Protein AF-A0A8T3KQ78-F1 (afdb_monomer)

Secondary structure (DSSP, 8-state):
---PPP---PPPHHHHHHHHHHHHHTT--EEEEEES-TTT-THHHHHHTTHHHHHHTT-EEEEEE-SS-HHHHHHHHHHHHHHHHTT--HHHHHHHHHHHHHH-------S-SHHHHHTT-TTT--

Sequence (126 aa):
MPREIPKTSLPSAGKILELLAKLKEEGFMDIISIHISSGLSGTYSMVKNLEENARKIGLNLHVIDSKSLSIGLGFLVMKAAQLIENNTPLPEILSSLNRLKEEIKVFFVLKSLEYLRKGGRIGLVE

Nearest PDB structures (foldseek):
  2g7z-assembly3_A  TM=8.759E-01  e=4.355E-05  Streptococcus pyogenes M1 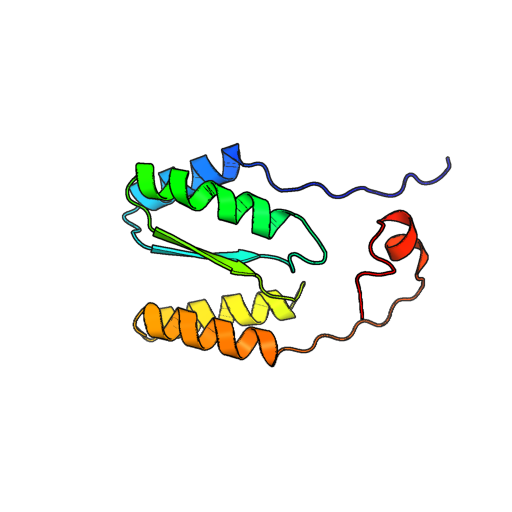GAS
  3ua3-assembly1_B  TM=6.813E-01  e=1.526E+00  Caenorhabditis elegans
  3ua4-assembly1_B  TM=6.975E-01  e=4.292E+00  Caenorhabditis elegans
  4fr2-assembly1_A-2  TM=5.318E-01  e=2.068E+00  Oenococcus oeni ATCC BAA-1163
  6om8-assembly2_J-3  TM=5.083E-01  e=2.804E+00  Caenorhabditis elegans

pLDDT: mean 94.93, std 7.82, range [46.75, 98.75]

Structure (mmCIF, N/CA/C/O backbone):
data_AF-A0A8T3KQ78-F1
#
_entry.id   AF-A0A8T3KQ78-F1
#
loop_
_atom_site.group_PDB
_atom_site.id
_atom_site.type_symbol
_atom_site.label_atom_id
_atom_site.label_alt_id
_atom_site.label_comp_id
_atom_site.label_asym_id
_atom_site.label_entity_id
_atom_site.label_seq_id
_atom_site.pdbx_PDB_ins_code
_atom_site.Cartn_x
_atom_site.Cartn_y
_atom_site.Cartn_z
_atom_site.occupancy
_atom_site.B_iso_or_equiv
_atom_site.auth_seq_id
_atom_site.auth_comp_id
_atom_site.auth_asym_id
_atom_site.auth_atom_id
_atom_site.pdbx_PDB_model_num
ATOM 1 N N . MET A 1 1 ? 19.171 21.809 -24.675 1.00 46.75 1 MET A N 1
ATOM 2 C CA . MET A 1 1 ? 19.267 21.390 -23.259 1.00 46.75 1 MET A CA 1
ATOM 3 C C . MET A 1 1 ? 19.245 19.874 -23.221 1.00 46.75 1 MET A C 1
ATOM 5 O O . MET A 1 1 ? 18.369 19.318 -23.882 1.00 46.75 1 MET A O 1
ATOM 9 N N . PRO A 1 2 ? 20.173 19.183 -22.536 1.00 50.97 2 PRO A N 1
ATOM 10 C CA . PRO A 1 2 ? 19.958 17.768 -22.263 1.00 50.97 2 PRO A CA 1
ATOM 11 C C . PRO A 1 2 ? 18.634 17.671 -21.498 1.00 50.97 2 PRO A C 1
ATOM 13 O O . PRO A 1 2 ? 18.479 18.309 -20.461 1.00 50.97 2 PRO A O 1
ATOM 16 N N . ARG A 1 3 ? 17.634 16.992 -22.074 1.00 69.12 3 ARG A N 1
ATOM 17 C CA . ARG A 1 3 ? 16.329 16.807 -21.428 1.00 69.12 3 ARG A CA 1
ATOM 18 C C . ARG A 1 3 ? 16.574 16.050 -20.128 1.00 69.12 3 ARG A C 1
ATOM 20 O O . ARG A 1 3 ? 16.900 14.863 -20.161 1.00 69.12 3 ARG A O 1
ATOM 27 N N . GLU A 1 4 ? 16.477 16.756 -19.008 1.00 77.56 4 GLU A N 1
ATOM 28 C CA . GLU A 1 4 ? 16.535 16.152 -17.687 1.00 77.56 4 GLU A CA 1
ATOM 29 C C . GLU A 1 4 ? 15.448 15.075 -17.597 1.00 77.56 4 GLU A C 1
ATOM 31 O O . GLU A 1 4 ? 14.318 15.274 -18.047 1.00 77.56 4 GLU A O 1
ATOM 36 N N . ILE A 1 5 ? 15.811 13.897 -17.091 1.00 81.44 5 ILE A N 1
ATOM 37 C CA . ILE A 1 5 ? 14.855 12.803 -16.928 1.00 81.44 5 ILE A CA 1
ATOM 38 C C . ILE A 1 5 ? 14.115 13.054 -15.614 1.00 81.44 5 ILE A C 1
ATOM 40 O O . ILE A 1 5 ? 14.780 13.125 -14.576 1.00 81.44 5 ILE A O 1
ATOM 44 N N . PRO A 1 6 ? 12.774 13.152 -15.626 1.00 88.75 6 PRO A N 1
ATOM 45 C CA . PRO A 1 6 ? 12.004 13.315 -14.403 1.00 88.75 6 PRO A CA 1
ATOM 46 C C . PRO A 1 6 ? 12.304 12.202 -13.396 1.00 88.75 6 PRO A C 1
ATOM 48 O O . PRO A 1 6 ? 12.434 11.031 -13.760 1.00 88.75 6 PRO A O 1
ATOM 51 N N . LYS A 1 7 ? 12.385 12.569 -12.118 1.00 90.75 7 LYS A N 1
ATOM 52 C CA . LYS A 1 7 ? 12.543 11.630 -11.005 1.00 90.75 7 LYS A CA 1
ATOM 53 C C . LYS A 1 7 ? 11.232 11.506 -10.240 1.00 90.75 7 LYS A C 1
ATOM 55 O O . LYS A 1 7 ? 10.482 12.468 -10.114 1.00 90.75 7 LYS A O 1
ATOM 60 N N . THR A 1 8 ? 10.982 10.323 -9.698 1.00 93.12 8 THR A N 1
ATOM 61 C CA . THR A 1 8 ? 9.868 10.061 -8.780 1.00 93.12 8 THR A CA 1
ATOM 62 C C . THR A 1 8 ? 10.357 10.078 -7.336 1.00 93.12 8 THR A C 1
ATOM 64 O O . THR A 1 8 ? 11.479 9.645 -7.067 1.00 93.12 8 THR A O 1
ATOM 67 N N . SER A 1 9 ? 9.498 10.481 -6.403 1.00 94.25 9 SER A N 1
ATOM 68 C CA . SER A 1 9 ? 9.730 10.374 -4.960 1.00 94.25 9 SER A CA 1
ATOM 69 C C . SER A 1 9 ? 8.677 9.488 -4.295 1.00 94.25 9 SER A C 1
ATOM 71 O O . SER A 1 9 ? 7.666 9.127 -4.898 1.00 94.25 9 SER A O 1
ATOM 73 N N . LEU A 1 10 ? 8.904 9.165 -3.024 1.00 96.19 10 LEU A N 1
ATOM 74 C CA . LEU A 1 10 ? 7.857 8.632 -2.160 1.00 96.19 10 LEU A CA 1
ATOM 75 C C . LEU A 1 10 ? 6.817 9.726 -1.845 1.00 96.19 10 LEU A C 1
ATOM 77 O O . LEU A 1 10 ? 7.140 10.917 -1.943 1.00 96.19 10 LEU A O 1
ATOM 81 N N . PRO A 1 11 ? 5.586 9.351 -1.451 1.00 95.75 11 PRO A N 1
ATOM 82 C CA . PRO A 1 11 ? 4.654 10.302 -0.856 1.00 95.75 11 PRO A CA 1
ATOM 83 C C . PRO A 1 11 ? 5.187 10.837 0.484 1.00 95.75 11 PRO A C 1
ATOM 85 O O . PRO A 1 11 ? 6.059 10.236 1.110 1.00 95.75 11 PRO A O 1
ATOM 88 N N . SER A 1 12 ? 4.656 11.975 0.934 1.00 97.50 12 SER A N 1
ATOM 89 C CA . SER A 1 12 ? 5.017 12.546 2.236 1.00 97.50 12 SER A CA 1
ATOM 90 C C . SER A 1 12 ? 4.381 11.742 3.368 1.00 97.50 12 SER A C 1
ATOM 92 O O . SER A 1 12 ? 3.156 11.633 3.429 1.00 97.50 12 SER A O 1
ATOM 94 N N . ALA A 1 13 ? 5.203 11.238 4.292 1.00 97.25 13 ALA A N 1
ATOM 95 C CA . ALA A 1 13 ? 4.724 10.559 5.495 1.00 97.25 13 ALA A CA 1
ATOM 96 C C . ALA A 1 13 ? 3.815 11.467 6.342 1.00 97.25 13 ALA A C 1
ATOM 98 O O . ALA A 1 13 ? 2.777 11.014 6.810 1.00 97.25 13 ALA A O 1
ATOM 99 N N . GLY A 1 14 ? 4.145 12.761 6.463 1.00 97.81 14 GLY A N 1
ATOM 100 C CA . GLY A 1 14 ? 3.323 13.731 7.195 1.00 97.81 14 GLY A CA 1
ATOM 101 C C . GLY A 1 14 ? 1.910 13.853 6.622 1.00 97.81 14 GLY A C 1
ATOM 102 O O . GLY A 1 14 ? 0.941 13.726 7.359 1.00 97.81 14 GLY A O 1
ATOM 103 N N . LYS A 1 15 ? 1.781 13.953 5.290 1.00 98.19 15 LYS A N 1
ATOM 104 C CA . LYS A 1 15 ? 0.466 14.006 4.624 1.00 98.19 15 LYS A CA 1
ATOM 105 C C . LYS A 1 15 ? -0.348 12.724 4.809 1.00 98.19 15 LYS A C 1
ATOM 107 O O . LYS A 1 15 ? -1.571 12.774 4.859 1.00 98.19 15 LYS A O 1
ATOM 112 N N . ILE A 1 16 ? 0.318 11.571 4.882 1.00 98.25 16 ILE A N 1
ATOM 113 C CA . ILE A 1 16 ? -0.357 10.295 5.151 1.00 98.25 16 ILE A CA 1
ATOM 114 C C . ILE A 1 16 ? -0.866 10.268 6.593 1.00 98.25 16 ILE A C 1
ATOM 116 O O . ILE A 1 16 ? -2.008 9.890 6.816 1.00 98.25 16 ILE A O 1
ATOM 120 N N . LEU A 1 17 ? -0.061 10.711 7.561 1.00 98.31 17 LEU A N 1
ATOM 121 C CA . LEU A 1 17 ? -0.480 10.796 8.962 1.00 98.31 17 LEU A CA 1
ATOM 122 C C . LEU A 1 17 ? -1.648 11.772 9.160 1.00 98.31 17 LEU A C 1
ATOM 124 O O . LEU A 1 17 ? -2.595 11.434 9.864 1.00 98.31 17 LEU A O 1
ATOM 128 N N . GLU A 1 18 ? -1.617 12.930 8.497 1.00 98.44 18 GLU A N 1
ATOM 129 C CA . GLU A 1 18 ? -2.733 13.889 8.469 1.00 98.44 18 GLU A CA 1
ATOM 130 C C . GLU A 1 18 ? -4.010 13.251 7.903 1.00 98.44 18 GLU A C 1
ATOM 132 O O . GLU A 1 18 ? -5.085 13.388 8.485 1.00 98.44 18 GLU A O 1
ATOM 137 N N . LEU A 1 19 ? -3.897 12.503 6.799 1.00 98.38 19 LEU A N 1
ATOM 138 C CA . LEU A 1 19 ? -5.028 11.784 6.213 1.00 98.38 19 LEU A CA 1
ATOM 139 C C . LEU A 1 19 ? -5.585 10.717 7.165 1.00 98.38 19 LEU A C 1
ATOM 141 O O . LEU A 1 19 ? -6.799 10.609 7.303 1.00 98.38 19 LEU A O 1
ATOM 145 N N . LEU A 1 20 ? -4.726 9.940 7.828 1.00 98.44 20 LEU A N 1
ATOM 146 C CA . LEU A 1 20 ? -5.167 8.932 8.795 1.00 98.44 20 LEU A CA 1
ATOM 147 C C . LEU A 1 20 ? -5.879 9.582 9.988 1.00 98.44 20 LEU A C 1
ATOM 149 O O . LEU A 1 20 ? -6.941 9.110 10.379 1.00 98.44 20 LEU A O 1
ATOM 153 N N . ALA A 1 21 ? -5.355 10.686 10.527 1.00 98.00 21 ALA A N 1
ATOM 154 C CA . ALA A 1 21 ? -6.027 11.436 11.588 1.00 98.00 21 ALA A CA 1
ATOM 155 C C . ALA A 1 21 ? -7.419 11.914 11.148 1.00 98.00 21 ALA A C 1
ATOM 157 O O . ALA A 1 21 ? -8.400 11.677 11.849 1.00 98.00 21 ALA A O 1
ATOM 158 N N . LYS A 1 22 ? -7.529 12.470 9.938 1.00 98.50 22 LYS A N 1
ATOM 159 C CA . LYS A 1 22 ? -8.815 12.889 9.372 1.00 98.50 22 LYS A CA 1
ATOM 160 C C . LYS A 1 22 ? -9.801 11.723 9.220 1.00 98.50 22 LYS A C 1
ATOM 162 O O . LYS A 1 22 ? -10.954 11.838 9.614 1.00 98.50 22 LYS A O 1
ATOM 167 N N . LEU A 1 23 ? -9.359 10.581 8.690 1.00 98.19 23 LEU A N 1
ATOM 168 C CA . LEU A 1 23 ? -10.214 9.393 8.559 1.00 98.19 23 LEU A CA 1
ATOM 169 C C . LEU A 1 23 ? -10.665 8.866 9.929 1.00 98.19 23 LEU A C 1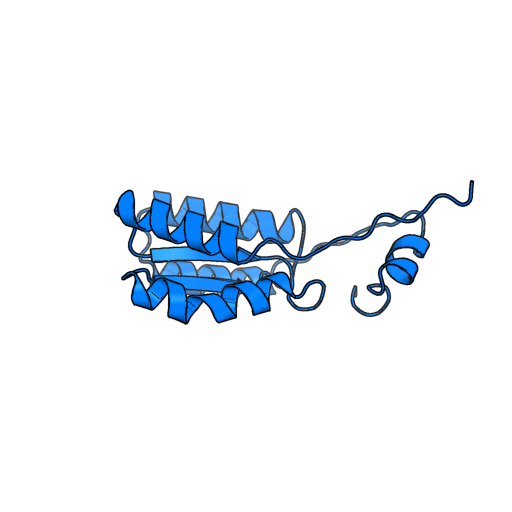
ATOM 171 O O . LEU A 1 23 ? -11.792 8.397 10.077 1.00 98.19 23 LEU A O 1
ATOM 175 N N . LYS A 1 24 ? -9.817 8.977 10.956 1.00 97.81 24 LYS A N 1
ATOM 176 C CA . LYS A 1 24 ? -10.215 8.649 12.326 1.00 97.81 24 LYS A CA 1
ATOM 177 C C . LYS A 1 24 ? -11.322 9.576 12.834 1.00 97.81 24 LYS A C 1
ATOM 179 O O . LYS A 1 24 ? -12.274 9.090 13.442 1.00 97.81 24 LYS A O 1
ATOM 184 N N . GLU A 1 25 ? -11.200 10.879 12.594 1.00 98.06 25 GLU A N 1
ATOM 185 C CA . GLU A 1 25 ? -12.212 11.882 12.960 1.00 98.06 25 GLU A CA 1
ATOM 186 C C . GLU A 1 25 ? -13.547 11.648 12.239 1.00 98.06 25 GLU A C 1
ATOM 188 O O . GLU A 1 25 ? -14.607 11.835 12.832 1.00 98.06 25 GLU A O 1
ATOM 193 N N . GLU A 1 26 ? -13.507 11.158 10.998 1.00 98.12 26 GLU A N 1
ATOM 194 C CA . GLU A 1 26 ? -14.690 10.737 10.229 1.00 98.12 26 GLU A CA 1
ATOM 195 C C . GLU A 1 26 ? -15.320 9.423 10.742 1.00 98.12 26 GLU A C 1
ATOM 197 O O . GLU A 1 26 ? -16.379 9.0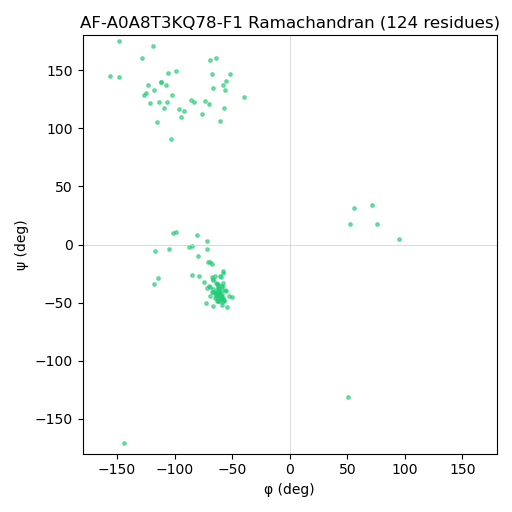14 10.268 1.00 98.12 26 GLU A O 1
ATOM 202 N N . GLY A 1 27 ? -14.709 8.771 11.737 1.00 97.94 27 GLY A N 1
ATOM 203 C CA . GLY A 1 27 ? -15.252 7.592 12.412 1.00 97.94 27 GLY A CA 1
ATOM 204 C C . GLY A 1 27 ? -14.763 6.252 11.864 1.00 97.94 27 GLY A C 1
ATOM 205 O O . GLY A 1 27 ? -15.206 5.207 12.345 1.00 97.94 27 GLY A O 1
ATOM 206 N N . PHE A 1 28 ? -13.830 6.239 10.907 1.00 97.75 28 PHE A N 1
ATOM 207 C CA . PHE A 1 28 ? -13.242 4.989 10.429 1.00 97.75 28 PHE A CA 1
ATOM 208 C C . PHE A 1 28 ? -12.379 4.331 11.521 1.00 97.75 28 PHE A C 1
ATOM 210 O O . PHE A 1 28 ? -11.752 5.002 12.346 1.00 97.75 28 PHE A O 1
ATOM 217 N N . MET A 1 29 ? -12.354 2.995 11.535 1.00 97.44 29 MET A N 1
ATOM 218 C CA . MET A 1 29 ? -11.557 2.189 12.476 1.00 97.44 29 MET A CA 1
ATOM 219 C C . MET A 1 29 ? -10.509 1.325 11.774 1.00 97.44 29 MET A C 1
ATOM 221 O O . MET A 1 29 ? -9.410 1.153 12.298 1.00 97.44 29 MET A O 1
ATOM 225 N N . ASP A 1 30 ? -10.821 0.841 10.574 1.00 98.31 30 ASP A N 1
ATOM 226 C CA . ASP A 1 30 ? -9.961 -0.019 9.770 1.00 98.31 30 ASP A CA 1
ATOM 227 C C . ASP A 1 30 ? -9.743 0.604 8.391 1.00 98.31 30 ASP A C 1
ATOM 229 O O . ASP A 1 30 ? -10.696 0.990 7.716 1.00 98.31 30 ASP A O 1
ATOM 233 N N . ILE A 1 31 ? -8.483 0.684 7.963 1.00 98.38 31 ILE A N 1
ATOM 234 C CA . ILE A 1 31 ? -8.079 1.234 6.667 1.00 98.38 31 ILE A CA 1
ATOM 235 C C . ILE A 1 31 ? -7.318 0.163 5.893 1.00 98.38 31 ILE A C 1
ATOM 237 O O . ILE A 1 31 ? -6.276 -0.301 6.347 1.00 98.38 31 ILE A O 1
ATOM 241 N N . ILE A 1 32 ? -7.792 -0.197 4.701 1.00 98.62 32 ILE A N 1
ATOM 242 C CA . ILE A 1 32 ? -7.043 -1.050 3.769 1.00 98.62 32 ILE A CA 1
ATOM 243 C C . ILE A 1 32 ? -6.238 -0.144 2.835 1.00 98.62 32 ILE A C 1
ATOM 245 O O . ILE A 1 32 ? -6.810 0.595 2.036 1.00 98.62 32 ILE A O 1
ATOM 249 N N . SER A 1 33 ? -4.910 -0.205 2.924 1.00 98.31 33 SER A N 1
ATOM 250 C CA . SER A 1 33 ? -4.007 0.661 2.160 1.00 98.31 33 SER A CA 1
ATOM 251 C C . SER A 1 33 ? -3.169 -0.156 1.180 1.00 98.31 33 SER A C 1
ATOM 253 O O . SER A 1 33 ? -2.248 -0.868 1.576 1.00 98.31 33 SER A O 1
ATOM 255 N N . ILE A 1 34 ? -3.496 -0.076 -0.112 1.00 98.62 34 ILE A N 1
ATOM 256 C CA . ILE A 1 34 ? -2.880 -0.890 -1.173 1.00 98.62 34 ILE A CA 1
ATOM 257 C C . ILE A 1 34 ? -1.864 -0.042 -1.945 1.00 98.62 34 ILE A C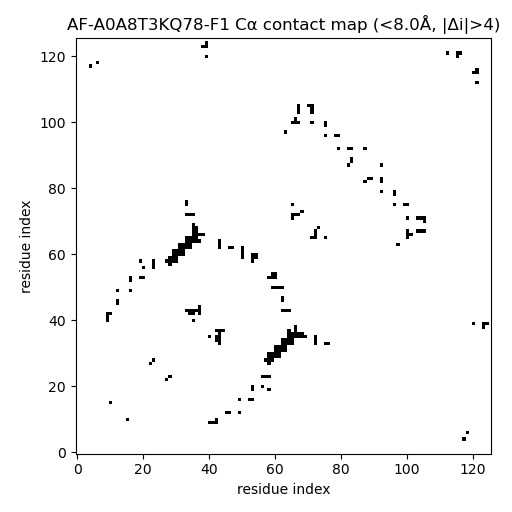 1
ATOM 259 O O . ILE A 1 34 ? -2.189 1.046 -2.428 1.00 98.62 34 ILE A O 1
ATOM 263 N N . HIS A 1 35 ? -0.635 -0.538 -2.097 1.00 98.25 35 HIS A N 1
ATOM 264 C CA . HIS A 1 35 ? 0.460 0.222 -2.709 1.00 98.25 35 HIS A CA 1
ATOM 265 C C . HIS A 1 35 ? 1.173 -0.520 -3.833 1.00 98.25 35 HIS A C 1
ATOM 267 O O . HIS A 1 35 ? 1.106 -1.744 -3.944 1.00 98.25 35 HIS A O 1
ATOM 273 N N . ILE A 1 36 ? 1.874 0.257 -4.668 1.00 97.38 36 ILE A N 1
ATOM 274 C CA . ILE A 1 36 ? 2.772 -0.246 -5.713 1.00 97.38 36 ILE A CA 1
ATOM 275 C C . ILE A 1 36 ? 3.761 -1.256 -5.125 1.00 97.38 36 ILE A C 1
ATOM 277 O O . ILE A 1 36 ? 4.184 -1.101 -3.977 1.00 97.38 36 ILE A O 1
ATOM 281 N N . SER A 1 37 ? 4.122 -2.250 -5.939 1.00 96.88 37 SER A N 1
ATOM 282 C CA . SER A 1 37 ? 5.078 -3.301 -5.606 1.00 96.88 37 SER A CA 1
ATOM 283 C C . SER A 1 37 ? 6.269 -2.767 -4.815 1.00 96.88 37 SER A C 1
ATOM 285 O O . SER A 1 37 ? 6.964 -1.843 -5.264 1.00 96.88 37 SER A O 1
ATOM 287 N N . SER A 1 38 ? 6.544 -3.395 -3.673 1.00 96.94 38 SER A N 1
ATOM 288 C CA . SER A 1 38 ? 7.750 -3.113 -2.881 1.00 96.94 38 SER A CA 1
ATOM 289 C C . SER A 1 38 ? 9.047 -3.329 -3.670 1.00 96.94 38 SER A C 1
ATOM 291 O O . SER A 1 38 ? 10.055 -2.696 -3.366 1.00 96.94 38 SER A O 1
ATOM 293 N N . GLY A 1 39 ? 9.017 -4.151 -4.727 1.00 95.12 39 GLY A N 1
ATOM 294 C CA . GLY A 1 39 ? 10.141 -4.339 -5.647 1.00 95.12 39 GLY A CA 1
ATOM 295 C C . GLY A 1 39 ? 10.416 -3.139 -6.561 1.00 95.12 39 GLY A C 1
ATOM 296 O O . GLY A 1 39 ? 11.482 -3.067 -7.154 1.00 95.12 39 GLY A O 1
ATOM 297 N N . LEU A 1 40 ? 9.491 -2.178 -6.681 1.00 95.38 40 LEU A N 1
ATOM 298 C CA . LEU A 1 40 ? 9.609 -1.030 -7.598 1.00 95.38 40 LEU A CA 1
ATOM 299 C C . LEU A 1 40 ? 9.727 0.320 -6.876 1.00 95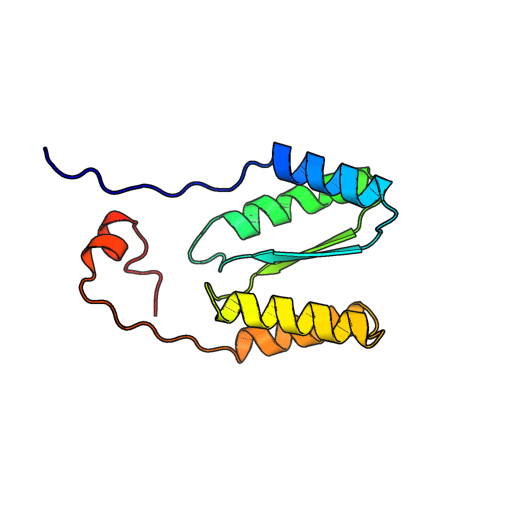.38 40 LEU A C 1
ATOM 301 O O . LEU A 1 40 ? 10.315 1.275 -7.410 1.00 95.38 40 LEU A O 1
ATOM 305 N N . SER A 1 41 ? 9.149 0.417 -5.677 1.00 97.00 41 SER A N 1
ATOM 306 C CA . SER A 1 41 ? 9.136 1.625 -4.855 1.00 97.00 41 SER A CA 1
ATOM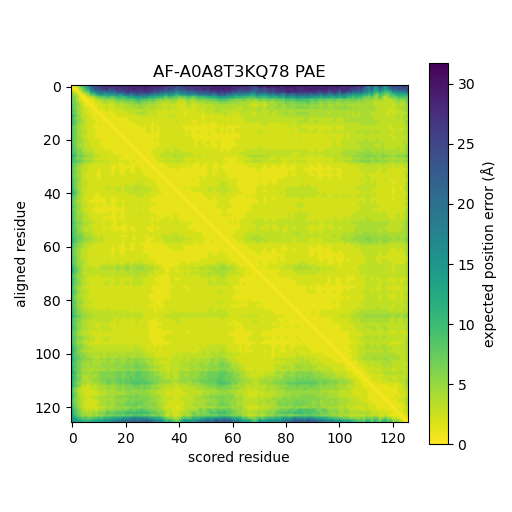 307 C C . SER A 1 41 ? 9.137 1.297 -3.363 1.00 97.00 41 SER A C 1
ATOM 309 O O . SER A 1 41 ? 8.435 0.399 -2.909 1.00 97.00 41 SER A O 1
ATOM 311 N N . GLY A 1 42 ? 9.821 2.127 -2.573 1.00 97.44 42 GLY A N 1
ATOM 312 C CA . GLY A 1 42 ? 9.782 2.069 -1.108 1.00 97.44 42 GLY A CA 1
ATOM 313 C C . GLY A 1 42 ? 8.463 2.541 -0.482 1.00 97.44 42 GLY A C 1
ATOM 314 O O . GLY A 1 42 ? 8.369 2.598 0.741 1.00 97.44 42 GLY A O 1
ATOM 315 N N . THR A 1 43 ? 7.451 2.903 -1.282 1.00 98.19 43 THR A N 1
ATOM 316 C CA . THR A 1 43 ? 6.162 3.416 -0.787 1.00 98.19 43 THR A CA 1
ATOM 317 C C . THR A 1 43 ? 5.494 2.426 0.157 1.00 98.19 43 THR A C 1
ATOM 319 O O . THR A 1 43 ? 5.114 2.825 1.251 1.00 98.19 43 THR A O 1
ATOM 322 N N . TYR A 1 44 ? 5.401 1.147 -0.226 1.00 98.44 44 TYR A N 1
ATOM 323 C CA . TYR A 1 44 ? 4.820 0.108 0.628 1.00 98.44 44 TYR A CA 1
ATOM 324 C C . TYR A 1 44 ? 5.509 0.060 1.998 1.00 98.44 44 TYR A C 1
ATOM 326 O O . TYR A 1 44 ? 4.845 0.194 3.021 1.00 98.44 44 TYR A O 1
ATOM 334 N N . SER A 1 45 ? 6.839 -0.063 2.017 1.00 98.25 45 SER A N 1
ATOM 335 C CA . SER A 1 45 ? 7.607 -0.182 3.259 1.00 98.25 45 SER A CA 1
ATOM 336 C C . SER A 1 45 ? 7.482 1.067 4.131 1.00 98.25 45 SER A C 1
ATOM 338 O O . SER A 1 45 ? 7.355 0.962 5.346 1.00 98.25 45 SER A O 1
ATOM 340 N N . MET A 1 46 ? 7.471 2.254 3.517 1.00 98.44 46 MET A N 1
ATOM 341 C CA . MET A 1 46 ? 7.286 3.509 4.242 1.00 98.44 46 MET A CA 1
ATOM 342 C C . MET A 1 46 ? 5.911 3.578 4.909 1.00 98.44 46 MET A C 1
ATOM 344 O O . MET A 1 46 ? 5.848 3.893 6.092 1.00 98.44 46 MET A O 1
ATOM 348 N N . VAL A 1 47 ? 4.829 3.229 4.203 1.00 98.44 47 VAL A N 1
ATOM 349 C CA . VAL A 1 47 ? 3.480 3.233 4.798 1.00 98.44 47 VAL A CA 1
ATOM 350 C C . VAL A 1 47 ? 3.316 2.124 5.834 1.00 98.44 47 VAL A C 1
ATOM 352 O O . VAL A 1 47 ? 2.710 2.357 6.876 1.00 98.44 47 VAL A O 1
ATOM 355 N N . LYS A 1 48 ? 3.917 0.948 5.612 1.00 98.31 48 LYS A N 1
ATOM 356 C CA . LYS A 1 48 ? 3.948 -0.148 6.592 1.00 98.31 48 LYS A CA 1
ATOM 357 C C . LYS A 1 48 ? 4.553 0.301 7.926 1.00 98.31 48 LYS A C 1
ATOM 359 O O . LYS A 1 48 ? 4.025 -0.033 8.980 1.00 98.31 48 LYS A O 1
ATOM 364 N N . ASN A 1 49 ? 5.598 1.127 7.891 1.00 98.12 49 ASN A N 1
ATOM 365 C CA . ASN A 1 49 ? 6.214 1.679 9.101 1.00 98.12 49 ASN A CA 1
ATOM 366 C C . ASN A 1 49 ? 5.321 2.693 9.846 1.00 98.12 49 ASN A C 1
ATOM 368 O O . ASN A 1 49 ? 5.597 2.992 11.004 1.00 98.12 49 ASN A O 1
ATOM 372 N N . LEU A 1 50 ? 4.253 3.207 9.225 1.00 98.25 50 LEU A N 1
ATOM 373 C CA . LEU A 1 50 ? 3.290 4.112 9.866 1.00 98.25 50 LEU A CA 1
ATOM 374 C C . LEU A 1 50 ? 2.154 3.369 10.590 1.00 98.25 50 LEU A C 1
ATOM 376 O O . LEU A 1 50 ? 1.319 4.017 11.221 1.00 98.25 50 LEU A O 1
ATOM 380 N N . GLU A 1 51 ? 2.104 2.032 10.546 1.00 98.12 51 GLU A N 1
ATOM 381 C CA . GLU A 1 51 ? 1.069 1.249 11.241 1.00 98.12 51 GLU A CA 1
ATOM 382 C C . GLU A 1 51 ? 1.068 1.493 12.758 1.00 98.12 51 GLU A C 1
ATOM 384 O O . GLU A 1 51 ? 0.005 1.542 13.378 1.00 98.12 51 GLU A O 1
ATOM 389 N N . GLU A 1 52 ? 2.238 1.699 13.371 1.00 97.62 52 GLU A N 1
ATOM 390 C CA . GLU A 1 52 ? 2.324 2.039 14.796 1.00 97.62 52 GLU A CA 1
ATOM 391 C C . GLU A 1 52 ? 1.739 3.432 15.077 1.00 97.62 52 GLU A C 1
ATOM 393 O O . GLU A 1 52 ? 1.009 3.617 16.052 1.00 97.62 52 GLU A O 1
ATOM 398 N N . ASN A 1 53 ? 2.004 4.413 14.207 1.00 98.31 53 ASN A N 1
ATOM 399 C CA . ASN A 1 53 ? 1.417 5.748 14.311 1.00 98.31 53 ASN A CA 1
ATOM 400 C C . ASN A 1 53 ? -0.110 5.706 14.167 1.00 98.31 53 ASN A C 1
ATOM 402 O O . ASN A 1 53 ? -0.803 6.354 14.947 1.00 98.31 53 ASN A O 1
ATOM 406 N N . ALA A 1 54 ? -0.630 4.915 13.224 1.00 98.06 54 ALA A N 1
ATOM 407 C CA . ALA A 1 54 ? -2.067 4.694 13.073 1.00 98.06 54 ALA A CA 1
ATOM 408 C C . ALA A 1 54 ? -2.671 4.081 14.349 1.00 98.06 54 ALA A C 1
ATOM 410 O O . ALA A 1 54 ? -3.683 4.559 14.863 1.00 98.06 54 ALA A O 1
ATOM 411 N N . ARG A 1 55 ? -1.996 3.085 14.935 1.00 97.88 55 ARG A N 1
ATOM 412 C CA . ARG A 1 55 ? -2.450 2.440 16.173 1.00 97.88 55 ARG A CA 1
ATOM 413 C C . ARG A 1 55 ? -2.501 3.406 17.355 1.00 97.88 55 ARG A C 1
ATOM 415 O O . ARG A 1 55 ? -3.438 3.336 18.145 1.00 97.88 55 ARG A O 1
ATOM 422 N N . LYS A 1 56 ? -1.543 4.335 17.460 1.00 97.75 56 LYS A N 1
ATOM 423 C CA . LYS A 1 56 ? -1.513 5.374 18.512 1.00 97.75 56 LYS A CA 1
ATOM 424 C C . LYS A 1 56 ? -2.738 6.290 18.489 1.00 97.75 56 LYS A C 1
ATOM 426 O O . LYS A 1 56 ? -3.119 6.792 19.540 1.00 97.75 56 LYS A O 1
ATOM 431 N N . ILE A 1 57 ? -3.367 6.473 17.327 1.00 97.25 57 ILE A N 1
ATOM 432 C CA . ILE A 1 57 ? -4.612 7.244 17.177 1.00 97.25 57 ILE A CA 1
ATOM 433 C C . ILE A 1 57 ? -5.866 6.353 17.114 1.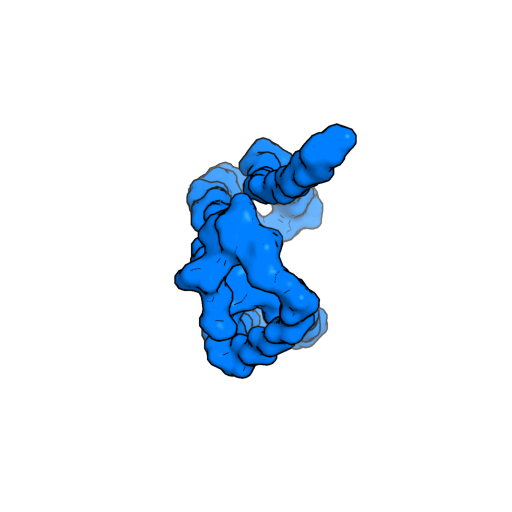00 97.25 57 ILE A C 1
ATOM 435 O O . ILE A 1 57 ? -6.956 6.825 16.800 1.00 97.25 57 ILE A O 1
ATOM 439 N N . GLY A 1 58 ? -5.742 5.057 17.421 1.00 96.75 58 GLY A N 1
ATOM 440 C CA . GLY A 1 58 ? -6.868 4.122 17.437 1.00 96.75 58 GLY A CA 1
ATOM 441 C C . GLY A 1 58 ? -7.405 3.766 16.047 1.00 96.75 58 GLY A C 1
ATOM 442 O O . GLY A 1 58 ? -8.618 3.579 15.905 1.00 96.75 58 GLY A O 1
ATOM 443 N N . LEU A 1 59 ? -6.522 3.707 15.043 1.00 98.06 59 LEU A N 1
ATOM 444 C CA . LEU A 1 59 ? -6.781 3.151 13.713 1.00 98.06 59 LEU A CA 1
ATOM 445 C C . LEU A 1 59 ? -5.990 1.861 13.484 1.00 98.06 59 LEU A C 1
ATOM 447 O O . LEU A 1 59 ? -4.799 1.777 13.792 1.00 98.06 59 LEU A O 1
ATOM 451 N N . ASN A 1 60 ? -6.631 0.893 12.840 1.00 98.19 60 ASN A N 1
ATOM 452 C CA . ASN A 1 60 ? -5.980 -0.285 12.287 1.00 98.19 60 ASN A CA 1
ATOM 453 C C . ASN A 1 60 ? -5.658 -0.028 10.813 1.00 98.19 60 ASN A C 1
ATOM 455 O O . ASN A 1 60 ? -6.549 0.043 9.967 1.00 98.19 60 ASN A O 1
ATOM 459 N N . LEU A 1 61 ? -4.376 0.117 10.498 1.00 98.50 61 LEU A N 1
ATOM 460 C CA . LEU A 1 61 ? -3.911 0.264 9.125 1.00 98.50 61 LEU A CA 1
ATOM 461 C C . LEU A 1 61 ? -3.465 -1.104 8.589 1.00 98.50 61 LEU A C 1
ATOM 463 O O . LEU A 1 61 ? -2.516 -1.690 9.099 1.00 98.50 61 LEU A O 1
ATOM 467 N N . HIS A 1 62 ? -4.148 -1.596 7.558 1.00 98.31 62 HIS A N 1
ATOM 468 C CA . HIS A 1 62 ? -3.885 -2.870 6.886 1.00 98.31 62 HIS A CA 1
ATOM 469 C C . HIS A 1 62 ? -3.162 -2.600 5.567 1.00 98.31 62 HIS A C 1
ATOM 471 O O . HIS A 1 62 ? -3.791 -2.359 4.531 1.00 98.31 62 HIS A O 1
ATOM 477 N N . VAL A 1 63 ? -1.828 -2.592 5.602 1.00 98.44 63 VAL A N 1
ATOM 478 C CA . VAL A 1 63 ? -1.017 -2.258 4.423 1.00 98.44 63 VAL A CA 1
ATOM 479 C C . VAL A 1 63 ? -0.786 -3.487 3.543 1.00 98.44 63 VAL A C 1
ATOM 481 O O . VAL A 1 63 ? -0.233 -4.493 3.991 1.00 98.44 63 VAL A O 1
ATOM 484 N N . ILE A 1 64 ? -1.161 -3.391 2.266 1.00 98.44 64 ILE A N 1
ATOM 485 C CA . ILE A 1 64 ? -1.036 -4.459 1.268 1.00 98.44 64 ILE A CA 1
ATOM 486 C C . ILE A 1 64 ? -0.018 -4.057 0.198 1.00 98.44 64 ILE A C 1
ATOM 488 O O . ILE A 1 64 ? -0.172 -3.054 -0.505 1.00 98.44 64 ILE A O 1
ATOM 492 N N . ASP A 1 65 ? 1.010 -4.888 0.038 1.00 98.25 65 ASP A N 1
ATOM 493 C CA . ASP A 1 65 ? 1.892 -4.861 -1.127 1.00 98.25 65 ASP A CA 1
ATOM 494 C C . ASP A 1 65 ? 1.164 -5.507 -2.308 1.00 98.25 65 ASP A C 1
ATOM 496 O O . ASP A 1 65 ? 0.903 -6.712 -2.275 1.00 98.25 65 ASP A O 1
ATOM 500 N N . SER A 1 66 ? 0.827 -4.726 -3.338 1.00 98.00 66 SER A N 1
ATOM 501 C CA . SER A 1 66 ? 0.104 -5.249 -4.507 1.00 98.00 66 SER A CA 1
ATOM 502 C C . SER A 1 66 ? 0.918 -6.231 -5.344 1.00 98.00 66 SER A C 1
ATOM 504 O O . SER A 1 66 ? 0.333 -6.882 -6.206 1.00 98.00 66 SER A O 1
ATOM 506 N N . LYS A 1 67 ? 2.252 -6.277 -5.177 1.00 96.50 67 LYS A N 1
ATOM 507 C CA . LYS A 1 67 ? 3.180 -6.977 -6.088 1.00 96.50 67 LYS A CA 1
ATOM 508 C C . LYS A 1 67 ? 3.014 -6.583 -7.561 1.00 96.50 67 LYS A C 1
ATOM 510 O O . LYS A 1 67 ? 3.522 -7.247 -8.456 1.00 96.50 67 LYS A O 1
ATOM 515 N N . SER A 1 68 ? 2.354 -5.455 -7.813 1.00 95.62 68 SER A N 1
ATOM 516 C CA . SER A 1 68 ? 2.019 -4.966 -9.140 1.00 95.62 68 SER A CA 1
ATOM 517 C C . SER A 1 68 ? 2.115 -3.438 -9.197 1.00 95.62 68 SER A C 1
ATOM 519 O O . SER A 1 68 ? 2.622 -2.773 -8.289 1.00 95.62 68 SER A O 1
ATOM 521 N N . LEU A 1 69 ? 1.658 -2.861 -10.300 1.00 94.69 69 LEU A N 1
ATOM 522 C CA . LEU A 1 69 ? 1.521 -1.424 -10.500 1.00 94.69 69 LEU A CA 1
ATOM 523 C C . LEU A 1 69 ? 0.335 -1.151 -11.432 1.00 94.69 69 LEU A C 1
ATOM 525 O O . LEU A 1 69 ? -0.244 -2.079 -11.999 1.00 94.69 69 LEU A O 1
ATOM 529 N N . SER A 1 70 ? 0.013 0.128 -11.647 1.00 95.12 70 SER A N 1
ATOM 530 C CA . SER A 1 70 ? -1.015 0.541 -12.612 1.00 95.12 70 SER A CA 1
ATOM 531 C C . SER A 1 70 ? -2.333 -0.230 -12.390 1.00 95.12 70 SER A C 1
ATOM 533 O O . SER A 1 70 ? -2.800 -0.328 -11.255 1.00 95.12 70 SER A O 1
ATOM 535 N N . ILE A 1 71 ? -2.924 -0.797 -13.443 1.00 95.44 71 ILE A N 1
ATOM 536 C CA . ILE A 1 71 ? -4.207 -1.497 -13.376 1.00 95.44 71 ILE A CA 1
ATOM 537 C C . ILE A 1 71 ? -4.167 -2.772 -12.526 1.00 95.44 71 ILE A C 1
ATOM 539 O O . ILE A 1 71 ? -5.177 -3.110 -11.922 1.00 95.44 71 ILE A O 1
ATOM 543 N N . GLY A 1 72 ? -3.018 -3.443 -12.396 1.00 96.25 72 GLY A N 1
ATOM 544 C CA . GLY A 1 72 ? -2.905 -4.614 -11.521 1.00 96.25 72 GLY A CA 1
ATOM 545 C C . GLY A 1 72 ? -3.130 -4.257 -10.051 1.00 96.25 72 GLY A C 1
ATOM 546 O O . GLY A 1 72 ? -3.879 -4.930 -9.349 1.00 96.25 72 GLY A O 1
ATOM 547 N N . LEU A 1 73 ? -2.575 -3.124 -9.610 1.00 97.81 73 LEU A N 1
ATOM 548 C CA . LEU A 1 73 ? -2.907 -2.534 -8.310 1.00 97.81 73 LEU A CA 1
ATOM 549 C C . LEU A 1 73 ? -4.373 -2.084 -8.271 1.00 97.81 73 LEU A C 1
ATOM 551 O O . LEU A 1 73 ? -5.078 -2.366 -7.303 1.00 97.81 73 LEU A O 1
ATOM 555 N N . GLY A 1 74 ? -4.833 -1.401 -9.323 1.00 97.94 74 GLY A N 1
ATOM 556 C CA . GLY A 1 74 ? -6.204 -0.898 -9.427 1.00 97.94 74 GLY A CA 1
ATOM 557 C C . GLY A 1 74 ? -7.264 -1.989 -9.252 1.00 97.94 74 GLY A C 1
ATOM 558 O O . GLY A 1 74 ? -8.236 -1.775 -8.532 1.00 97.94 74 GLY A O 1
ATOM 559 N N . PHE A 1 75 ? -7.051 -3.181 -9.814 1.00 97.50 75 PHE A N 1
ATOM 560 C CA . PHE A 1 75 ? -7.959 -4.316 -9.646 1.00 97.50 75 PHE A CA 1
ATOM 561 C C . PHE A 1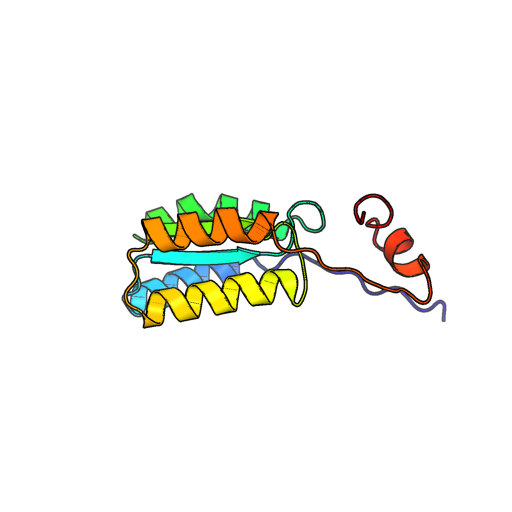 75 ? -8.102 -4.753 -8.188 1.00 97.50 75 PHE A C 1
ATOM 563 O O . PHE A 1 75 ? -9.214 -5.062 -7.761 1.00 97.50 75 PHE A O 1
ATOM 570 N N . LEU A 1 76 ? -7.021 -4.733 -7.403 1.00 98.38 76 LEU A N 1
ATOM 571 C CA . LEU A 1 76 ? -7.097 -5.032 -5.971 1.00 98.38 76 LEU A CA 1
ATOM 572 C C . LEU A 1 76 ? -7.932 -3.984 -5.229 1.00 98.38 76 LEU A C 1
ATOM 574 O O . LEU A 1 76 ? -8.759 -4.348 -4.397 1.00 98.38 76 LEU A O 1
ATOM 578 N N . VAL A 1 77 ? -7.763 -2.700 -5.560 1.00 98.44 77 VAL A N 1
ATOM 579 C CA . VAL A 1 77 ? -8.558 -1.607 -4.972 1.00 98.44 77 VAL A CA 1
ATOM 580 C C . VAL A 1 77 ? -10.038 -1.762 -5.319 1.00 98.44 77 VAL A C 1
ATOM 582 O O . VAL A 1 77 ? -10.882 -1.728 -4.426 1.00 98.44 77 VAL A O 1
ATOM 585 N N . MET A 1 78 ? -10.360 -2.000 -6.592 1.00 98.38 78 MET A N 1
ATOM 586 C CA . MET A 1 78 ? -11.739 -2.219 -7.038 1.00 98.38 78 MET A CA 1
ATOM 587 C C . MET A 1 78 ? -12.362 -3.444 -6.369 1.00 98.38 78 MET A C 1
ATOM 589 O O . MET A 1 78 ? -13.519 -3.401 -5.955 1.00 98.38 78 MET A O 1
ATOM 593 N N . LYS A 1 79 ? -11.600 -4.535 -6.225 1.00 98.38 79 LYS A N 1
ATOM 594 C CA . LYS A 1 79 ? -12.096 -5.733 -5.552 1.00 98.38 79 LYS A CA 1
ATOM 595 C C . LYS A 1 79 ? -12.339 -5.493 -4.066 1.00 98.38 79 LYS A C 1
ATOM 597 O O . LYS A 1 79 ? -13.349 -5.963 -3.551 1.00 98.38 79 LYS A O 1
ATOM 602 N N . ALA A 1 80 ? -11.446 -4.772 -3.390 1.00 98.62 80 ALA A N 1
ATOM 603 C CA . ALA A 1 80 ? -11.629 -4.395 -1.993 1.00 98.62 80 ALA A CA 1
ATOM 604 C C . ALA A 1 80 ? -12.920 -3.586 -1.818 1.00 98.62 80 ALA A C 1
ATOM 606 O O . ALA A 1 80 ? -13.751 -3.957 -0.996 1.00 98.62 80 ALA A O 1
ATOM 607 N N . ALA A 1 81 ? -13.125 -2.557 -2.648 1.00 98.56 81 ALA A N 1
ATOM 608 C CA . ALA A 1 81 ? -14.340 -1.745 -2.638 1.00 98.56 81 ALA A CA 1
ATOM 609 C C . ALA A 1 81 ? -15.603 -2.597 -2.848 1.00 98.56 81 ALA A C 1
ATOM 611 O O . ALA A 1 81 ? -16.521 -2.532 -2.038 1.00 98.56 81 ALA A O 1
ATOM 612 N N . GLN A 1 82 ? -15.603 -3.482 -3.852 1.00 98.75 82 GLN A N 1
ATOM 613 C CA . GLN A 1 82 ? -16.723 -4.392 -4.110 1.00 98.75 82 GLN A CA 1
ATOM 614 C C . GLN A 1 82 ? -17.036 -5.301 -2.908 1.00 98.75 82 GLN A C 1
ATOM 616 O O . GLN A 1 82 ? -18.196 -5.543 -2.588 1.00 98.75 82 GLN A O 1
ATOM 621 N N . LEU A 1 83 ? -16.015 -5.857 -2.250 1.00 98.69 83 LEU A N 1
ATOM 622 C CA . LEU A 1 83 ? -16.227 -6.737 -1.098 1.00 98.69 83 LEU A CA 1
ATOM 623 C C . LEU A 1 83 ? -16.746 -5.964 0.125 1.00 98.69 83 LEU A C 1
ATOM 625 O O . LEU A 1 83 ? -17.586 -6.494 0.854 1.00 98.69 83 LEU A O 1
ATOM 629 N N . ILE A 1 84 ? -16.290 -4.721 0.315 1.00 98.38 84 ILE A N 1
ATOM 630 C CA . ILE A 1 84 ? -16.802 -3.807 1.346 1.00 98.38 84 ILE A CA 1
ATOM 631 C C . ILE A 1 84 ? -18.283 -3.494 1.092 1.00 98.38 84 ILE A C 1
ATOM 633 O O . ILE A 1 84 ? -19.090 -3.642 2.005 1.00 98.38 84 ILE A O 1
ATOM 637 N N . GLU A 1 85 ? -18.659 -3.137 -0.140 1.00 98.38 85 GLU A N 1
ATOM 638 C CA . GLU A 1 85 ? -20.059 -2.882 -0.530 1.00 98.38 85 GLU A CA 1
ATOM 639 C C . GLU A 1 85 ? -20.962 -4.100 -0.286 1.00 98.38 85 GLU A C 1
ATOM 641 O O . GLU A 1 85 ? -22.118 -3.963 0.112 1.00 98.38 85 GLU A O 1
ATOM 646 N N . ASN A 1 86 ? -20.411 -5.305 -0.446 1.00 98.44 86 ASN A N 1
ATOM 647 C CA . ASN A 1 86 ? -21.103 -6.563 -0.174 1.00 98.44 86 ASN A CA 1
ATOM 648 C C . ASN A 1 86 ? -21.131 -6.956 1.317 1.00 98.44 86 ASN A C 1
ATOM 650 O O . ASN A 1 86 ? -21.548 -8.069 1.632 1.00 98.44 86 ASN A O 1
ATOM 654 N N . ASN A 1 87 ? -20.693 -6.086 2.235 1.00 98.12 87 ASN A N 1
ATOM 655 C CA . ASN A 1 87 ? -20.600 -6.355 3.677 1.00 98.12 87 ASN A CA 1
ATOM 656 C C . ASN A 1 87 ? -19.747 -7.591 4.021 1.00 98.12 87 ASN A C 1
ATOM 658 O O . ASN A 1 87 ? -20.000 -8.284 5.008 1.00 98.12 87 ASN A O 1
ATOM 662 N N . THR A 1 88 ? -18.733 -7.886 3.204 1.00 98.56 88 THR A N 1
ATOM 663 C CA . THR A 1 88 ? -17.822 -9.008 3.462 1.00 98.56 88 THR A CA 1
ATOM 664 C C . THR A 1 88 ? -16.999 -8.716 4.724 1.00 98.56 88 THR A C 1
ATOM 666 O O . THR A 1 88 ? -16.466 -7.609 4.847 1.00 98.56 88 THR A O 1
ATOM 669 N N . PRO A 1 89 ? -16.829 -9.673 5.654 1.00 98.44 89 PRO A N 1
ATOM 670 C CA . PRO A 1 89 ? -15.997 -9.465 6.834 1.00 98.44 89 PRO A CA 1
ATOM 671 C C . PRO A 1 89 ? -14.552 -9.108 6.470 1.00 98.44 89 PRO A C 1
ATOM 673 O O . PRO A 1 89 ? -13.936 -9.732 5.607 1.00 98.44 89 PRO A O 1
ATOM 676 N N . LEU A 1 90 ? -13.970 -8.136 7.176 1.00 98.38 90 LEU A N 1
ATOM 677 C CA . LEU A 1 90 ? -12.614 -7.640 6.910 1.00 98.38 90 LEU A CA 1
ATOM 678 C C . LEU A 1 90 ? -11.541 -8.748 6.789 1.00 98.38 90 LEU A C 1
ATOM 680 O O . LEU A 1 90 ? -10.767 -8.696 5.830 1.00 98.38 90 LEU A O 1
ATOM 684 N N . PRO A 1 91 ? -11.478 -9.772 7.668 1.00 98.44 91 PRO A N 1
ATOM 685 C CA . PRO A 1 91 ? -10.496 -10.850 7.523 1.00 98.44 91 PRO A CA 1
ATOM 686 C C . PRO A 1 91 ? -10.608 -11.600 6.187 1.00 98.44 91 PRO A C 1
ATOM 688 O O . PRO A 1 91 ? -9.593 -11.972 5.595 1.00 98.44 91 PRO A O 1
ATOM 691 N N . GLU A 1 92 ? -11.827 -11.779 5.678 1.00 98.62 92 GLU A N 1
ATOM 692 C CA . GLU A 1 92 ? -12.080 -12.423 4.388 1.00 98.62 92 GLU A CA 1
ATOM 693 C C . GLU A 1 92 ? -11.668 -11.523 3.221 1.00 98.62 92 GLU A C 1
ATOM 695 O O . GLU A 1 92 ? -11.075 -12.009 2.256 1.00 98.62 92 GLU A O 1
ATOM 700 N N . ILE A 1 93 ? -11.884 -10.206 3.334 1.00 98.75 93 ILE A N 1
ATOM 701 C CA . ILE A 1 93 ? -11.395 -9.225 2.353 1.00 98.75 93 ILE A CA 1
ATOM 702 C C . ILE A 1 93 ? -9.871 -9.313 2.251 1.00 98.75 93 ILE A C 1
ATOM 704 O O . ILE A 1 93 ? -9.332 -9.494 1.158 1.00 98.75 93 ILE A O 1
ATOM 708 N N . LEU A 1 94 ? -9.168 -9.238 3.383 1.00 98.62 94 LEU A N 1
ATOM 709 C CA . LEU A 1 94 ? -7.705 -9.296 3.418 1.00 98.62 94 LEU A CA 1
ATOM 710 C C . LEU A 1 94 ? -7.173 -10.623 2.860 1.00 98.62 94 LEU A C 1
ATOM 712 O O . LEU A 1 94 ? -6.197 -10.626 2.107 1.00 98.62 94 LEU A O 1
ATOM 716 N N . SER A 1 95 ? -7.823 -11.743 3.184 1.00 98.44 95 SER A N 1
ATOM 717 C CA . SER A 1 95 ? -7.493 -13.059 2.624 1.00 98.44 95 SER A CA 1
ATOM 718 C C . SER A 1 95 ? -7.681 -13.091 1.101 1.00 98.44 95 SER A C 1
ATOM 720 O O . SER A 1 95 ? -6.763 -13.460 0.363 1.00 98.44 95 SER A O 1
ATOM 722 N N . SER A 1 96 ? -8.826 -12.607 0.605 1.00 98.25 96 SER A N 1
ATOM 723 C CA . SER A 1 96 ? -9.121 -12.553 -0.829 1.00 98.25 96 SER A CA 1
ATOM 724 C C . SER A 1 96 ? -8.114 -11.693 -1.590 1.00 98.25 96 SER A C 1
ATOM 726 O O . SER A 1 96 ? -7.667 -12.093 -2.664 1.00 98.25 96 SER A O 1
ATOM 728 N N . LEU A 1 97 ? -7.744 -10.524 -1.063 1.00 98.50 97 LEU A N 1
ATOM 729 C CA . LEU A 1 97 ? -6.765 -9.640 -1.701 1.00 98.50 97 LEU A CA 1
ATOM 730 C C . LEU A 1 97 ? -5.364 -10.264 -1.724 1.00 98.50 97 LEU A C 1
ATOM 732 O O . LEU A 1 97 ? -4.662 -10.147 -2.729 1.00 98.50 97 LEU A O 1
ATOM 736 N N . ASN A 1 98 ? -4.970 -10.965 -0.655 1.00 97.38 98 ASN A N 1
ATOM 737 C CA . ASN A 1 98 ? -3.689 -11.670 -0.601 1.00 97.38 98 ASN A CA 1
ATOM 738 C C . ASN A 1 98 ? -3.602 -12.843 -1.579 1.00 97.38 98 ASN A C 1
ATOM 740 O O . ASN A 1 98 ? -2.511 -13.109 -2.070 1.00 97.38 98 ASN A O 1
ATOM 744 N N . ARG A 1 99 ? -4.716 -13.514 -1.890 1.00 97.38 99 ARG A N 1
ATOM 745 C CA . ARG A 1 99 ? -4.751 -14.519 -2.960 1.00 97.38 99 ARG A CA 1
ATOM 746 C C . ARG A 1 99 ? -4.694 -13.863 -4.340 1.00 97.38 99 ARG A C 1
ATOM 748 O O . ARG A 1 99 ? -3.857 -14.218 -5.160 1.00 97.38 99 ARG A O 1
ATOM 755 N N . LEU A 1 100 ? -5.556 -12.875 -4.582 1.00 96.94 100 LEU A N 1
ATOM 756 C CA . LEU A 1 100 ? -5.709 -12.260 -5.905 1.00 96.94 100 LEU A CA 1
ATOM 757 C C . LEU A 1 100 ? -4.440 -11.572 -6.403 1.00 96.94 100 LEU A C 1
ATOM 759 O O . LEU A 1 100 ? -4.153 -11.628 -7.595 1.00 96.94 100 LEU A O 1
ATOM 763 N N . LYS A 1 101 ? -3.659 -10.944 -5.518 1.00 95.62 101 LYS A N 1
ATOM 764 C CA . LYS A 1 101 ? -2.412 -10.284 -5.932 1.00 95.62 101 LYS A CA 1
ATOM 765 C C . LYS A 1 101 ? -1.404 -11.251 -6.573 1.00 95.62 101 LYS A C 1
ATOM 767 O O . LYS A 1 101 ? -0.630 -10.816 -7.415 1.00 95.62 101 LYS A O 1
ATOM 772 N N . GLU A 1 102 ? -1.431 -12.537 -6.210 1.00 95.25 102 GLU A N 1
ATOM 773 C CA . GLU A 1 102 ? -0.533 -13.562 -6.768 1.00 95.25 102 GLU A CA 1
ATOM 774 C C . GLU A 1 102 ? -0.999 -14.046 -8.156 1.00 95.25 102 GLU A C 1
ATOM 776 O O . GLU A 1 102 ? -0.191 -14.460 -8.994 1.00 95.25 102 GLU A O 1
ATOM 781 N N . GLU A 1 103 ? -2.306 -13.955 -8.420 1.00 94.94 103 GLU A N 1
ATOM 782 C CA . GLU A 1 103 ? -2.946 -14.358 -9.678 1.00 94.94 103 GLU A CA 1
ATOM 783 C C . GLU A 1 103 ? -2.886 -13.254 -10.747 1.00 94.94 103 GLU A C 1
ATOM 785 O O . GLU A 1 103 ? -2.893 -13.539 -11.946 1.00 94.94 103 GLU A O 1
ATOM 790 N N . ILE A 1 104 ? -2.796 -11.985 -10.334 1.00 94.12 104 ILE A N 1
ATOM 791 C CA . ILE A 1 104 ? -2.731 -10.842 -11.250 1.00 94.12 104 ILE A CA 1
ATOM 792 C C . ILE A 1 104 ? -1.384 -10.824 -11.981 1.00 94.12 104 ILE A C 1
ATOM 794 O O . ILE A 1 104 ? -0.319 -10.685 -11.381 1.00 94.12 104 ILE A O 1
ATOM 798 N N . LYS A 1 105 ? -1.442 -10.881 -13.314 1.00 91.88 105 LYS A N 1
ATOM 799 C CA . LYS A 1 105 ? -0.296 -10.679 -14.209 1.00 91.88 105 LYS A CA 1
ATOM 800 C C . LYS A 1 105 ? -0.546 -9.466 -15.094 1.00 91.88 105 LYS A C 1
ATOM 802 O O . LYS A 1 105 ? -1.622 -9.320 -15.669 1.00 91.88 105 LYS A O 1
ATOM 807 N N . VAL A 1 106 ? 0.451 -8.591 -15.197 1.00 91.38 106 VAL A N 1
ATOM 808 C CA . VAL A 1 106 ? 0.400 -7.394 -16.043 1.00 91.38 106 VAL A CA 1
ATOM 809 C C . VAL A 1 106 ? 1.614 -7.408 -16.953 1.00 91.38 106 VAL A C 1
ATOM 811 O O . VAL A 1 106 ? 2.736 -7.540 -16.477 1.00 91.38 106 VAL A O 1
ATOM 814 N N . PHE A 1 107 ? 1.379 -7.247 -18.251 1.00 92.12 107 PHE A N 1
ATOM 815 C CA . PHE A 1 107 ? 2.426 -7.206 -19.263 1.00 92.12 107 PHE A CA 1
ATOM 816 C C . PHE A 1 107 ? 2.513 -5.805 -19.859 1.00 92.12 107 PHE A C 1
ATOM 818 O O . PHE A 1 107 ? 1.492 -5.162 -20.113 1.00 92.12 107 PHE A O 1
ATOM 825 N N . PHE A 1 108 ? 3.736 -5.340 -20.103 1.00 88.62 108 PHE A N 1
ATOM 826 C CA . PHE A 1 108 ? 4.003 -4.030 -20.687 1.00 88.62 108 PHE A CA 1
ATOM 827 C C . PHE A 1 108 ? 4.828 -4.187 -21.959 1.00 88.62 108 PHE A C 1
ATOM 829 O O . PHE A 1 108 ? 5.811 -4.921 -21.985 1.00 88.62 108 PHE A O 1
ATOM 836 N N . VAL A 1 109 ? 4.464 -3.440 -22.999 1.00 92.25 109 VAL A N 1
ATOM 837 C CA . VAL A 1 109 ? 5.281 -3.300 -24.207 1.00 92.25 109 VAL A CA 1
ATOM 838 C C . VAL A 1 109 ? 5.840 -1.888 -24.226 1.00 92.25 109 VAL A C 1
ATOM 840 O O . VAL A 1 109 ? 5.096 -0.908 -24.260 1.00 92.25 109 VAL A O 1
ATOM 843 N N . LEU A 1 110 ? 7.165 -1.777 -24.170 1.00 91.19 110 LEU A N 1
ATOM 844 C CA . LEU A 1 110 ? 7.861 -0.497 -24.100 1.00 91.19 110 LEU A CA 1
ATOM 845 C C . LEU A 1 110 ? 8.538 -0.191 -25.431 1.00 91.19 110 LEU A C 1
ATOM 847 O O . LEU A 1 110 ? 9.215 -1.036 -26.007 1.00 91.19 110 LEU A O 1
ATOM 851 N N . LYS A 1 111 ? 8.431 1.062 -25.882 1.00 94.12 111 LYS A N 1
ATOM 852 C CA . LYS A 1 111 ? 9.160 1.542 -27.067 1.00 94.12 111 LYS A CA 1
ATOM 853 C C . LYS A 1 111 ? 10.679 1.604 -26.840 1.00 94.12 111 LYS A C 1
ATOM 855 O O . LYS A 1 111 ? 11.445 1.529 -27.793 1.00 94.12 111 LYS A O 1
ATOM 860 N N . SER A 1 112 ? 11.116 1.803 -25.594 1.00 93.44 112 SER A N 1
ATOM 861 C CA . SER A 1 112 ? 12.528 1.887 -25.204 1.00 93.44 112 SER A CA 1
ATOM 862 C C . SER A 1 112 ? 12.714 1.535 -23.726 1.00 93.44 112 SER A C 1
ATOM 864 O O . SER A 1 112 ? 11.892 1.910 -22.889 1.00 93.44 112 SER A O 1
ATOM 866 N N . LEU A 1 113 ? 13.832 0.880 -23.400 1.00 93.12 113 LEU A N 1
ATOM 867 C CA . LEU A 1 113 ? 14.248 0.552 -22.027 1.00 93.12 113 LEU A CA 1
ATOM 868 C C . LEU A 1 113 ? 15.014 1.692 -21.331 1.00 93.12 113 LEU A C 1
ATOM 870 O O . LEU A 1 113 ? 15.396 1.572 -20.166 1.00 93.12 113 LEU A O 1
ATOM 874 N N . GLU A 1 114 ? 15.247 2.811 -22.022 1.00 92.88 114 GLU A N 1
ATOM 875 C CA . GLU A 1 114 ? 16.043 3.935 -21.517 1.00 92.88 114 GLU A CA 1
ATOM 876 C C . GLU A 1 114 ? 15.565 4.433 -20.145 1.00 92.88 114 GLU A C 1
ATOM 878 O O . GLU A 1 114 ? 16.384 4.653 -19.249 1.00 92.88 114 GLU A O 1
ATOM 883 N N . TYR A 1 115 ? 14.2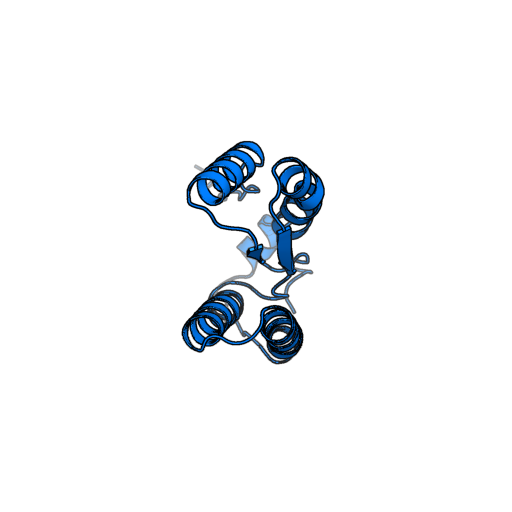50 4.576 -19.966 1.00 91.62 115 TYR A N 1
ATOM 884 C CA . TYR A 1 115 ? 13.660 5.097 -18.733 1.00 91.62 115 TYR A CA 1
ATOM 885 C C . TYR A 1 115 ? 13.701 4.090 -17.585 1.00 91.62 115 TYR A C 1
ATOM 887 O O . TYR A 1 115 ? 13.915 4.491 -16.444 1.00 91.62 115 TYR A O 1
ATOM 895 N N . LEU A 1 116 ? 13.597 2.788 -17.872 1.00 92.94 116 LEU A N 1
ATOM 896 C CA . LEU A 1 116 ? 13.822 1.757 -16.859 1.00 92.94 116 LEU A CA 1
ATOM 897 C C . LEU A 1 116 ? 15.271 1.788 -16.369 1.00 92.94 116 LEU A C 1
ATOM 899 O O . LEU A 1 116 ? 15.510 1.711 -15.166 1.00 92.94 116 LEU A O 1
ATOM 903 N N . ARG A 1 117 ? 16.242 1.960 -17.276 1.00 91.75 117 ARG A N 1
ATOM 904 C CA . ARG A 1 117 ? 17.663 2.048 -16.908 1.00 91.75 117 ARG A CA 1
ATOM 905 C C . ARG A 1 117 ? 17.959 3.312 -16.111 1.00 91.75 117 ARG A C 1
ATOM 907 O O . ARG A 1 117 ? 18.511 3.230 -15.021 1.00 91.75 117 ARG A O 1
ATOM 914 N N . LYS A 1 118 ? 17.578 4.479 -16.634 1.00 91.12 118 LYS A N 1
ATOM 915 C CA . LYS A 1 118 ? 17.836 5.775 -15.983 1.00 91.12 118 LYS A CA 1
ATOM 916 C C . LYS A 1 118 ? 17.060 5.936 -14.676 1.00 91.12 118 LYS A C 1
ATOM 918 O O . LYS A 1 118 ? 17.541 6.597 -13.764 1.00 91.12 118 LYS A O 1
ATOM 923 N N . GLY A 1 119 ? 15.895 5.301 -14.574 1.00 91.00 119 GLY A N 1
ATOM 924 C CA . GLY A 1 119 ? 15.129 5.193 -13.342 1.00 91.00 119 GLY A CA 1
ATOM 925 C C . GLY A 1 119 ? 15.644 4.118 -12.381 1.00 91.00 119 GLY A C 1
ATOM 926 O O . GLY A 1 119 ? 15.180 4.086 -11.252 1.00 91.00 119 GLY A O 1
ATOM 927 N N . GLY A 1 120 ? 16.571 3.238 -12.770 1.00 92.88 120 GLY A N 1
ATOM 928 C CA . GLY A 1 120 ? 17.099 2.176 -11.900 1.00 92.88 120 GLY A CA 1
ATOM 929 C C . GLY A 1 120 ? 16.167 0.975 -11.692 1.00 92.88 120 GLY A C 1
ATOM 930 O O . GLY A 1 120 ? 16.349 0.226 -10.743 1.00 92.88 120 GLY A O 1
ATOM 931 N N . ARG A 1 121 ? 15.151 0.794 -12.546 1.00 94.56 121 ARG A N 1
ATOM 932 C CA . ARG A 1 121 ? 14.156 -0.293 -12.453 1.00 94.56 121 ARG A CA 1
ATOM 933 C C . ARG A 1 121 ? 14.362 -1.407 -13.482 1.00 94.56 121 ARG A C 1
ATOM 935 O O . ARG A 1 121 ? 13.655 -2.395 -13.424 1.00 94.56 121 ARG A O 1
ATOM 942 N N . ILE A 1 122 ? 15.325 -1.287 -14.400 1.00 93.06 122 ILE A N 1
ATOM 943 C CA . ILE A 1 122 ? 15.531 -2.249 -15.504 1.00 93.06 122 ILE A CA 1
ATOM 944 C C . ILE A 1 122 ? 15.778 -3.703 -15.067 1.00 93.06 122 ILE A C 1
ATOM 946 O O . ILE A 1 122 ? 15.484 -4.601 -15.838 1.00 93.06 122 ILE A O 1
ATOM 950 N N . GLY A 1 123 ? 16.282 -3.935 -13.852 1.00 91.44 123 GLY A N 1
ATOM 951 C CA . GLY A 1 123 ? 16.465 -5.278 -13.283 1.00 91.44 123 GLY A CA 1
ATOM 952 C C . GLY A 1 123 ? 15.390 -5.692 -12.274 1.00 91.44 123 GLY A C 1
ATOM 953 O O . GLY A 1 123 ? 15.593 -6.659 -11.555 1.00 91.44 123 GLY A O 1
ATOM 954 N N . LEU A 1 124 ? 14.306 -4.920 -12.155 1.00 90.56 124 LEU A N 1
ATOM 955 C CA . LEU A 1 124 ? 13.221 -5.135 -11.184 1.00 90.56 124 LEU A CA 1
ATOM 956 C C . LEU A 1 124 ? 11.878 -5.428 -11.869 1.00 90.56 124 LEU A C 1
ATOM 958 O O . LEU A 1 124 ? 10.885 -5.665 -11.188 1.00 90.56 124 LEU A O 1
ATOM 962 N N . VAL A 1 125 ? 11.835 -5.337 -13.201 1.00 81.25 125 VAL A N 1
ATOM 963 C CA . VAL A 1 125 ? 10.667 -5.680 -14.016 1.00 81.25 125 VAL A CA 1
ATOM 964 C C . VAL A 1 125 ? 10.986 -6.994 -14.713 1.00 81.25 125 VAL A C 1
ATOM 966 O O . VAL A 1 125 ? 12.005 -7.072 -15.400 1.00 81.25 125 VAL A O 1
ATOM 969 N N . GLU A 1 126 ? 10.142 -7.996 -14.492 1.00 62.91 126 GLU A N 1
ATOM 970 C CA . GLU A 1 126 ? 10.215 -9.322 -15.119 1.00 62.91 126 GLU A CA 1
ATOM 971 C C . GLU A 1 126 ? 9.245 -9.426 -16.299 1.00 62.91 126 GLU A C 1
ATOM 973 O O . GLU A 1 126 ? 8.134 -8.848 -16.205 1.00 62.91 126 GLU A O 1
#

Mean predicted aligned error: 3.58 Å

Foldseek 3Di:
DPPDDDADDADDPVVVLVVLLVVVVVPAAEAEAEDEAVLQDCNLVSVVVCQVVSVVSRHHYHGHRLNHDDVSSVVLVVQLVVCVVVVNDPVVNSVVSVVSSVVDDDDDDDPDCVSCVVRVNSVSDD

Solvent-accessible surface area (backbone atoms only — not comparable to full-atom values): 7638 Å² total; per-residue (Å²): 126,86,79,78,77,86,81,86,79,70,80,60,66,67,61,51,52,52,49,50,54,51,42,41,74,74,64,51,49,72,44,83,44,77,30,49,15,60,77,80,37,67,50,31,60,57,56,54,69,42,32,64,61,34,44,77,71,66,29,47,58,46,70,38,67,30,74,31,49,74,66,56,32,47,51,51,54,53,49,51,52,54,38,54,78,67,68,50,56,65,73,58,49,56,51,51,48,65,54,47,41,75,72,60,79,81,88,83,90,72,98,63,65,64,61,34,52,79,68,70,40,59,89,59,66,131

Radius of gyration: 16.82 Å; Cα contacts (8 Å, |Δi|>4): 132; chains: 1; bounding box: 41×36×46 Å